Protein AF-A0A2G9GR10-F1 (afdb_monomer)

Organism: NCBI:txid429701

Sequence (135 aa):
MTKPEPTIATSSKIRFDDSDDHVSSSEDEGELERELAEVTFEELQRARSDGSEMVYRKPNTEKKGSRANKNRPMEMSSKKPVGRFREVIQVPKKVVRDPRFESLCGTLDVDGFKKRYNFLYENTLPAEREELKKQ

Mean predicted aligned error: 21.01 Å

Solvent-accessible surface area (backbone atoms only — not comparable to full-atom values): 9471 Å² total; per-residue (Å²): 142,81,81,85,79,84,82,76,81,77,77,80,77,79,76,78,81,82,78,75,84,70,85,67,56,78,69,57,58,62,52,51,55,54,56,57,69,72,55,54,72,67,59,57,55,47,52,65,70,66,54,66,80,71,63,80,64,68,80,82,74,68,72,74,80,70,60,95,41,95,90,48,87,73,91,74,68,87,84,60,76,78,77,82,82,78,83,81,77,82,70,86,76,85,76,91,69,59,65,86,79,36,94,81,60,67,81,87,57,64,68,63,48,47,66,78,47,39,64,46,70,73,50,51,52,54,50,53,53,53,53,62,71,73,104

Radius of gyration: 44.71 Å; Cα contacts (8 Å, |Δi|>4): 16; chains: 1; bounding box: 75×61×112 Å

Secondary structure (DSSP, 8-state):
--PPPP-------------------HHHHHHHHHHHHHS-HHHHHHHHHH--GGG------------SSTTS-----TTS---PPP----PPP-----TTSSTTS----HHHHHHHTHHIIIIIHHHHHHHHHH-

Foldseek 3Di:
DDDDDDDDPDPDPDDPPPPPPPPPPPVVVVVVVVVVVPDDPVVVVVVVVVCPVVPPPDPPPPVPDDPPDPPDDDDDDPPDDDDDDDPPDDDPDDDDDDCCPDPPVDDDPPVVVCVVVVCCVPPVVVVVVVVVVVD

InterPro domains:
  IPR009292 rRNA biogenesis protein RRP36 [PF06102] (67-135)
  IPR009292 rRNA biogenesis protein RRP36 [PTHR21738] (18-135)

Structure (mmCIF, N/CA/C/O backbone):
data_AF-A0A2G9GR10-F1
#
_entry.id   AF-A0A2G9GR10-F1
#
loop_
_atom_site.group_PDB
_atom_site.id
_atom_site.type_symbol
_atom_site.label_atom_id
_atom_site.label_alt_id
_atom_site.label_comp_id
_atom_site.label_asym_id
_atom_site.label_entity_id
_atom_site.label_seq_id
_atom_site.pdbx_PDB_ins_code
_atom_site.Cartn_x
_atom_site.Cartn_y
_atom_site.Cartn_z
_atom_site.occupancy
_atom_site.B_iso_or_equiv
_atom_site.auth_seq_id
_atom_site.auth_comp_id
_atom_site.auth_asym_id
_atom_site.auth_atom_id
_atom_site.pdbx_PDB_model_num
ATOM 1 N N . MET A 1 1 ? 0.249 51.443 -59.460 1.00 53.19 1 MET A N 1
ATOM 2 C CA . MET A 1 1 ? 0.173 49.973 -59.333 1.00 53.19 1 MET A CA 1
ATOM 3 C C . MET A 1 1 ? 1.545 49.406 -59.643 1.00 53.19 1 MET A C 1
ATOM 5 O O . MET A 1 1 ? 1.895 49.329 -60.808 1.00 53.19 1 MET A O 1
ATOM 9 N N . THR A 1 2 ? 2.323 49.043 -58.631 1.00 50.12 2 THR A N 1
ATOM 10 C CA . THR A 1 2 ? 3.529 48.219 -58.794 1.00 50.12 2 THR A CA 1
ATOM 11 C C . THR A 1 2 ? 3.586 47.305 -57.575 1.00 50.12 2 THR A C 1
ATOM 13 O O . THR A 1 2 ? 3.731 47.763 -56.445 1.00 50.12 2 THR A O 1
ATOM 16 N N . LYS A 1 3 ? 3.311 46.015 -57.782 1.00 62.97 3 LYS A N 1
ATOM 17 C CA . LYS A 1 3 ? 3.431 44.996 -56.733 1.00 62.97 3 LYS A CA 1
ATOM 18 C C . LYS A 1 3 ? 4.923 44.664 -56.577 1.00 62.97 3 LYS A C 1
ATOM 20 O O . LYS A 1 3 ? 5.602 44.620 -57.600 1.00 62.97 3 LYS A O 1
ATOM 25 N N . PRO A 1 4 ? 5.447 44.431 -55.364 1.00 65.62 4 PRO A N 1
ATOM 26 C CA . PRO A 1 4 ? 6.778 43.858 -55.225 1.00 65.62 4 PRO A CA 1
ATOM 27 C C . PRO A 1 4 ? 6.756 42.382 -55.656 1.00 65.62 4 PRO A C 1
ATOM 29 O O . PRO A 1 4 ? 5.847 41.634 -55.291 1.00 65.62 4 PRO A O 1
ATOM 32 N N . GLU A 1 5 ? 7.747 42.002 -56.461 1.00 63.78 5 GLU A N 1
ATOM 33 C CA . GLU A 1 5 ? 7.985 40.642 -56.962 1.00 63.78 5 GLU A CA 1
ATOM 34 C C . GLU A 1 5 ? 8.291 39.654 -55.815 1.00 63.78 5 GLU A C 1
ATOM 36 O O . GLU A 1 5 ? 8.948 40.034 -54.838 1.00 63.78 5 GLU A O 1
ATOM 41 N N . PRO A 1 6 ? 7.861 38.381 -55.908 1.00 57.59 6 PRO A N 1
ATOM 42 C CA . PRO A 1 6 ? 8.170 37.371 -54.904 1.00 57.59 6 PRO A CA 1
ATOM 43 C C . PRO A 1 6 ? 9.629 36.908 -55.030 1.00 57.59 6 PRO A C 1
ATOM 45 O O . PRO A 1 6 ? 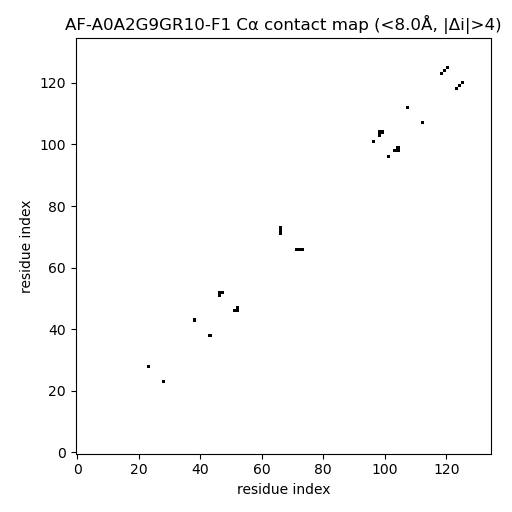10.029 36.318 -56.034 1.00 57.59 6 PRO A O 1
ATOM 48 N N . THR A 1 7 ? 10.436 37.123 -53.991 1.00 54.16 7 THR A N 1
ATOM 49 C CA . THR A 1 7 ? 11.786 36.556 -53.912 1.00 54.16 7 THR A CA 1
ATOM 50 C C . THR A 1 7 ? 11.696 35.059 -53.613 1.00 54.16 7 THR A C 1
ATOM 52 O O . THR A 1 7 ? 11.345 34.624 -52.517 1.00 54.16 7 THR A O 1
ATOM 55 N N . ILE A 1 8 ? 11.987 34.244 -54.625 1.00 48.00 8 ILE A N 1
ATOM 56 C CA . ILE A 1 8 ? 12.056 32.788 -54.508 1.00 48.00 8 ILE A CA 1
ATOM 57 C C . ILE A 1 8 ? 13.270 32.446 -53.639 1.00 48.00 8 ILE A C 1
ATOM 59 O O . ILE A 1 8 ? 14.410 32.737 -54.001 1.00 48.00 8 ILE A O 1
ATOM 63 N N . ALA A 1 9 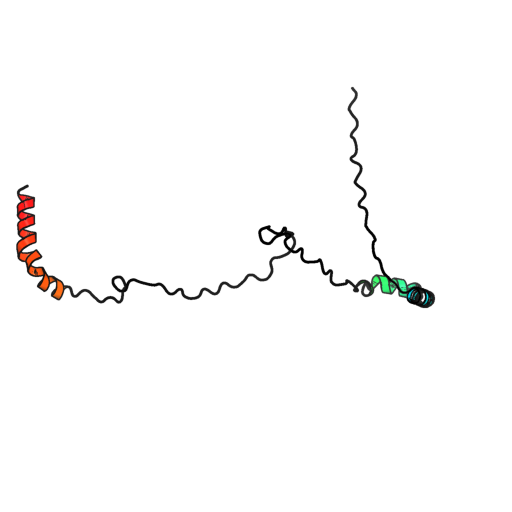? 13.023 31.833 -52.481 1.00 51.47 9 ALA A N 1
ATOM 64 C CA . ALA A 1 9 ? 14.071 31.290 -51.631 1.00 51.47 9 ALA A CA 1
ATOM 65 C C . ALA A 1 9 ? 14.837 30.209 -52.407 1.00 51.47 9 ALA A C 1
ATOM 67 O O . ALA A 1 9 ? 14.304 29.142 -52.718 1.00 51.47 9 ALA A O 1
ATOM 68 N N . THR A 1 10 ? 16.093 30.492 -52.744 1.00 47.31 10 THR A N 1
ATOM 69 C CA . THR A 1 10 ? 16.998 29.523 -53.355 1.00 47.31 10 THR A CA 1
ATOM 70 C C . THR A 1 10 ? 17.251 28.399 -52.358 1.00 47.31 10 THR A C 1
ATOM 72 O O . THR A 1 10 ? 17.877 28.611 -51.319 1.00 47.31 10 THR A O 1
ATOM 75 N N . SER A 1 11 ? 16.735 27.214 -52.680 1.00 50.50 11 SER A N 1
ATOM 76 C CA . SER A 1 11 ? 17.015 25.954 -51.996 1.00 50.50 11 SER A CA 1
ATOM 77 C C . SER A 1 11 ? 18.516 25.824 -51.732 1.00 50.50 11 SER A C 1
ATOM 79 O O . SER A 1 11 ? 19.342 25.863 -52.648 1.00 50.50 11 SER A O 1
ATOM 81 N N . SER A 1 12 ? 18.871 25.700 -50.456 1.00 56.12 12 SER A N 1
ATOM 82 C CA . SER A 1 12 ? 20.202 25.312 -50.023 1.00 56.12 12 SER A CA 1
ATOM 83 C C . SER A 1 12 ? 20.518 23.942 -50.618 1.00 56.12 12 SER A C 1
ATOM 85 O O . SER A 1 12 ? 19.926 22.928 -50.255 1.00 56.12 12 SER A O 1
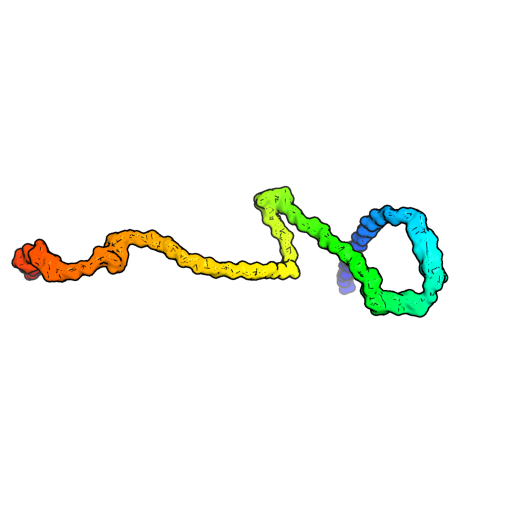ATOM 87 N N . LYS A 1 13 ? 21.457 23.946 -51.568 1.00 55.06 13 LYS A N 1
ATOM 88 C CA . LYS A 1 13 ? 22.114 22.771 -52.142 1.00 55.06 13 LYS A CA 1
ATOM 89 C C . LYS A 1 13 ? 22.497 21.818 -51.009 1.00 55.06 13 LYS A C 1
ATOM 91 O O . LYS A 1 13 ? 23.418 22.103 -50.244 1.00 55.06 13 LYS A O 1
ATOM 96 N N . ILE A 1 14 ? 21.784 20.701 -50.901 1.00 53.19 14 ILE A N 1
ATOM 97 C CA . ILE A 1 14 ? 22.229 19.544 -50.129 1.00 53.19 14 ILE A CA 1
ATOM 98 C C . ILE A 1 14 ? 23.553 19.119 -50.763 1.00 53.19 14 ILE A C 1
ATOM 100 O O . ILE A 1 14 ? 23.587 18.691 -51.915 1.00 53.19 14 ILE A O 1
ATOM 104 N N . ARG A 1 15 ? 24.655 19.328 -50.041 1.00 52.66 15 ARG A N 1
ATOM 105 C CA . ARG A 1 15 ? 25.933 18.706 -50.373 1.00 52.66 15 ARG A CA 1
ATOM 106 C C . ARG A 1 15 ? 25.846 17.278 -49.864 1.00 52.66 15 ARG A C 1
ATOM 108 O O . ARG A 1 15 ? 25.795 17.065 -48.656 1.00 52.66 15 ARG A O 1
ATOM 115 N N . PHE A 1 16 ? 25.748 16.333 -50.788 1.00 38.22 16 PHE A N 1
ATOM 116 C CA . PHE A 1 16 ? 26.036 14.946 -50.475 1.00 38.22 16 PHE A CA 1
ATOM 117 C C . PHE A 1 16 ? 27.557 14.861 -50.3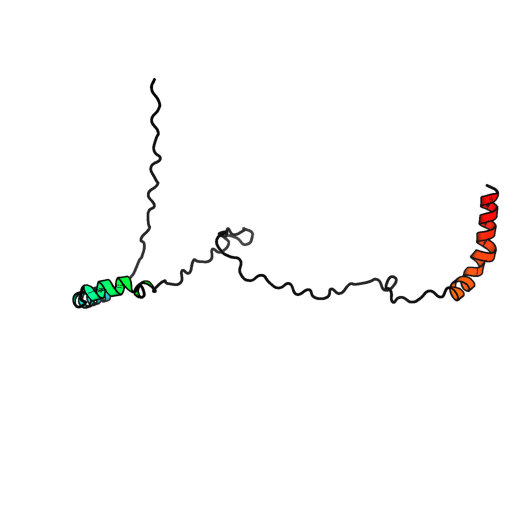43 1.00 38.22 16 PHE A C 1
ATOM 119 O O . PHE A 1 16 ? 28.279 15.117 -51.305 1.00 38.22 16 PHE A O 1
ATOM 126 N N . ASP A 1 17 ? 28.021 14.670 -49.114 1.00 42.41 17 ASP A N 1
ATOM 127 C CA . ASP A 1 17 ? 29.408 14.345 -48.816 1.00 42.41 17 ASP A CA 1
ATOM 128 C C . ASP A 1 17 ? 29.591 12.880 -49.216 1.00 42.41 17 ASP A C 1
ATOM 130 O O . ASP A 1 17 ? 29.270 11.973 -48.454 1.00 42.41 17 ASP A O 1
ATOM 134 N N . ASP A 1 18 ? 29.980 12.662 -50.470 1.00 44.09 18 ASP A N 1
ATOM 135 C CA . ASP A 1 18 ? 30.391 11.352 -50.973 1.00 44.09 18 ASP A CA 1
ATOM 136 C C . ASP A 1 18 ? 31.853 11.133 -50.567 1.00 44.09 18 ASP A C 1
ATOM 138 O O . ASP A 1 18 ? 32.764 11.130 -51.387 1.00 44.09 18 ASP A O 1
ATOM 142 N N . SER A 1 19 ? 32.099 11.078 -49.257 1.00 45.94 19 SER A N 1
ATOM 143 C CA . SER A 1 19 ? 33.372 10.609 -48.709 1.00 45.94 19 SER A CA 1
ATOM 144 C C . SER A 1 19 ? 33.213 9.123 -48.417 1.00 45.94 19 SER A C 1
ATOM 146 O O . SER A 1 19 ? 33.182 8.684 -47.267 1.00 45.94 19 SER A O 1
ATOM 148 N N . ASP A 1 20 ? 33.041 8.348 -49.483 1.00 49.00 20 ASP A N 1
ATOM 149 C CA . ASP A 1 20 ? 33.274 6.914 -49.446 1.00 49.00 20 ASP A CA 1
ATOM 150 C C . ASP A 1 20 ? 34.748 6.718 -49.815 1.00 49.00 20 ASP A C 1
ATOM 152 O O . ASP A 1 20 ? 35.108 6.470 -50.963 1.00 49.00 20 ASP A O 1
ATOM 156 N N . ASP A 1 21 ? 35.631 6.929 -48.831 1.00 43.81 21 ASP A N 1
ATOM 157 C CA . ASP A 1 21 ? 37.034 6.506 -48.893 1.00 43.81 21 ASP A CA 1
ATOM 158 C C . ASP A 1 21 ? 37.070 4.968 -48.887 1.00 43.81 21 ASP A C 1
ATOM 160 O O . ASP A 1 21 ? 37.425 4.304 -47.908 1.00 43.81 21 ASP A O 1
ATOM 164 N N . HIS A 1 22 ? 36.637 4.389 -50.002 1.00 46.22 22 HIS A N 1
ATOM 165 C CA . HIS A 1 22 ? 36.878 3.009 -50.350 1.00 46.22 22 HIS A CA 1
ATOM 166 C C . HIS A 1 22 ? 38.342 2.931 -50.786 1.00 46.22 22 HIS A C 1
ATOM 168 O O . HIS A 1 22 ? 38.709 3.315 -51.895 1.00 46.22 22 HIS A O 1
ATOM 174 N N . VAL A 1 23 ? 39.202 2.412 -49.910 1.00 46.38 23 VAL A N 1
ATOM 175 C CA . VAL A 1 23 ? 40.482 1.829 -50.331 1.00 46.38 23 VAL A CA 1
ATOM 176 C C . VAL A 1 23 ? 40.183 0.532 -51.083 1.00 46.38 23 VAL A C 1
ATOM 178 O O . VAL A 1 23 ? 40.383 -0.566 -50.571 1.00 46.38 23 VAL A O 1
ATOM 181 N N . SER A 1 24 ? 39.619 0.668 -52.282 1.00 48.53 24 SER A N 1
ATOM 182 C CA . SER A 1 24 ? 39.590 -0.410 -53.260 1.00 48.53 24 SER A CA 1
ATOM 183 C C . SER A 1 24 ? 41.029 -0.598 -53.721 1.00 48.53 24 SER A C 1
ATOM 185 O O . SER A 1 24 ? 41.666 0.355 -54.181 1.00 48.53 24 SER A O 1
ATOM 187 N N . SER A 1 25 ? 41.588 -1.785 -53.492 1.00 48.41 25 SER A N 1
ATOM 188 C CA . SER A 1 25 ? 42.911 -2.111 -54.013 1.00 48.41 25 SER A CA 1
ATOM 189 C C . SER A 1 25 ? 42.850 -1.923 -55.526 1.00 48.41 25 SER A C 1
ATOM 191 O O . SER A 1 25 ? 41.992 -2.511 -56.175 1.00 48.41 25 SER A O 1
ATOM 193 N N . SER A 1 26 ? 43.720 -1.094 -56.106 1.00 59.28 26 SER A N 1
ATOM 194 C CA . SER A 1 26 ? 43.688 -0.785 -57.547 1.00 59.28 26 SER A CA 1
ATOM 195 C C . SER A 1 26 ? 43.794 -2.025 -58.446 1.00 59.28 26 SER A C 1
ATOM 197 O O . SER A 1 26 ? 43.524 -1.944 -59.639 1.00 59.28 26 SER A O 1
ATOM 199 N N . GLU A 1 27 ? 44.235 -3.148 -57.879 1.00 58.69 27 GLU A N 1
ATOM 200 C CA . GLU A 1 27 ? 44.339 -4.446 -58.542 1.00 58.69 27 GLU A CA 1
ATOM 201 C C . GLU A 1 27 ? 42.971 -5.136 -58.706 1.00 58.69 27 GLU A C 1
ATOM 203 O O . GLU A 1 27 ? 42.740 -5.726 -59.758 1.00 58.69 27 GLU A O 1
ATOM 208 N N . ASP A 1 28 ? 42.045 -4.987 -57.750 1.00 63.97 28 ASP A N 1
ATOM 209 C CA . ASP A 1 28 ? 40.714 -5.623 -57.797 1.00 63.97 28 ASP A CA 1
ATOM 210 C C . ASP A 1 28 ? 39.806 -4.983 -58.865 1.00 63.97 28 ASP A C 1
ATOM 212 O O . ASP A 1 28 ? 39.058 -5.670 -59.557 1.00 63.97 28 ASP A O 1
ATOM 216 N N . GLU A 1 29 ? 39.900 -3.665 -59.068 1.00 71.56 29 GLU A N 1
ATOM 217 C CA . GLU A 1 29 ? 39.068 -2.938 -60.045 1.00 71.56 29 GLU A CA 1
ATOM 218 C C . GLU A 1 29 ? 39.326 -3.397 -61.493 1.00 71.56 29 GLU A C 1
ATOM 220 O O . GLU A 1 29 ? 38.406 -3.522 -62.303 1.00 71.56 29 GLU A O 1
ATOM 225 N N . GLY A 1 30 ? 40.591 -3.673 -61.825 1.00 75.25 30 GLY A N 1
ATOM 226 C CA . GLY A 1 30 ? 40.990 -4.088 -63.171 1.00 75.25 30 GLY A CA 1
ATOM 227 C C . GLY A 1 30 ? 40.680 -5.552 -63.493 1.00 75.25 30 GLY A C 1
ATOM 228 O O . GLY A 1 30 ? 40.658 -5.917 -64.670 1.00 75.25 30 GLY A O 1
ATOM 229 N N . GLU A 1 31 ? 40.474 -6.391 -62.478 1.00 80.19 31 GLU A N 1
ATOM 230 C CA . GLU A 1 31 ? 40.022 -7.777 -62.638 1.00 80.19 31 GLU A CA 1
ATOM 231 C C . GLU A 1 31 ? 38.502 -7.808 -62.859 1.00 80.19 31 GLU A C 1
ATOM 233 O O . GLU A 1 31 ? 38.036 -8.403 -63.832 1.00 80.19 31 GLU A O 1
ATOM 238 N N . LEU A 1 32 ? 37.756 -7.013 -62.084 1.00 76.56 32 LEU A N 1
ATOM 239 C CA . LEU A 1 32 ? 36.309 -6.833 -62.239 1.00 76.56 32 LEU A CA 1
ATOM 240 C C . LEU A 1 32 ? 35.912 -6.288 -63.620 1.00 76.56 32 LEU A C 1
ATOM 242 O O . LEU A 1 32 ? 34.933 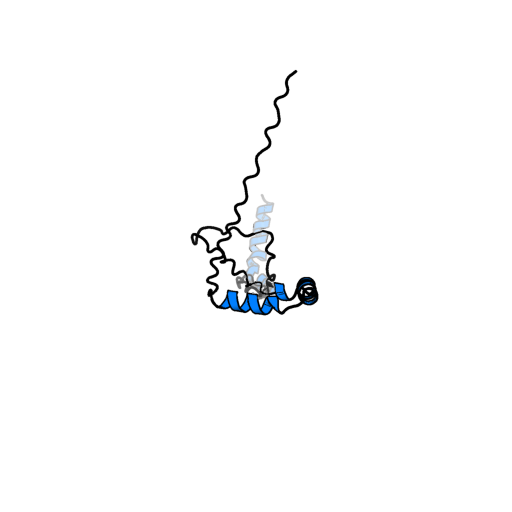-6.747 -64.205 1.00 76.56 32 LEU A O 1
ATOM 246 N N . GLU A 1 33 ? 36.661 -5.332 -64.180 1.00 80.62 33 GLU A N 1
ATOM 247 C CA . GLU A 1 33 ? 36.357 -4.784 -65.513 1.00 80.62 33 GLU A CA 1
ATOM 248 C C . GLU A 1 33 ? 36.483 -5.845 -66.621 1.00 80.62 33 GLU A C 1
ATOM 250 O O . GLU A 1 33 ? 35.692 -5.860 -67.568 1.00 80.62 33 GLU A O 1
ATOM 255 N N . ARG A 1 34 ? 37.445 -6.768 -66.491 1.00 85.38 34 ARG A N 1
ATOM 256 C CA . ARG A 1 34 ? 37.629 -7.874 -67.444 1.00 85.38 34 ARG A CA 1
ATOM 257 C C . ARG A 1 34 ? 36.500 -8.885 -67.333 1.00 85.38 34 ARG A C 1
ATOM 259 O O . ARG A 1 34 ? 35.962 -9.290 -68.356 1.00 85.38 34 ARG A O 1
ATOM 266 N N . GLU A 1 35 ? 36.115 -9.239 -66.111 1.00 82.69 35 GLU A N 1
ATOM 267 C CA . GLU A 1 35 ? 34.997 -10.150 -65.860 1.00 82.69 35 GLU A CA 1
ATOM 268 C C . GLU A 1 35 ? 33.673 -9.570 -66.382 1.00 82.69 35 GLU A C 1
ATOM 270 O O . GLU A 1 35 ? 32.921 -10.260 -67.067 1.00 82.69 35 GLU A O 1
ATOM 275 N N . LEU A 1 36 ? 33.407 -8.276 -66.157 1.00 83.00 36 LEU A N 1
ATOM 276 C CA . LEU A 1 36 ? 32.201 -7.602 -66.658 1.00 83.00 36 LEU A CA 1
ATOM 277 C C . LEU A 1 36 ? 32.152 -7.504 -68.186 1.00 83.00 36 LEU A C 1
ATOM 279 O O . LEU A 1 36 ? 31.061 -7.509 -68.757 1.00 83.00 36 LEU A O 1
ATOM 283 N N . ALA A 1 37 ? 33.305 -7.417 -68.854 1.00 86.56 37 ALA A N 1
ATOM 284 C CA . ALA A 1 37 ? 33.377 -7.400 -70.313 1.00 86.56 37 ALA A CA 1
ATOM 285 C C . ALA A 1 37 ? 32.969 -8.745 -70.945 1.00 86.56 37 ALA A C 1
ATOM 287 O O . ALA A 1 37 ? 32.542 -8.769 -72.102 1.00 86.56 37 ALA A O 1
ATOM 288 N N . GLU A 1 38 ? 33.077 -9.848 -70.200 1.00 87.81 38 GLU A N 1
ATOM 289 C CA . GLU A 1 38 ? 32.677 -11.188 -70.645 1.00 87.81 38 GLU A CA 1
ATOM 290 C C . GLU A 1 38 ? 31.180 -11.471 -70.418 1.00 87.81 38 GLU A C 1
ATOM 292 O O . GLU A 1 38 ? 30.611 -12.353 -71.068 1.00 87.81 38 GLU A O 1
ATOM 297 N N . VAL A 1 39 ? 30.510 -10.700 -69.551 1.00 88.62 39 VAL A N 1
ATOM 298 C CA . VAL A 1 39 ? 29.082 -10.867 -69.247 1.00 88.62 39 VAL A CA 1
ATOM 299 C C . VAL A 1 39 ? 28.210 -10.240 -70.337 1.00 88.62 39 VAL A C 1
ATOM 301 O O . VAL A 1 39 ? 28.389 -9.097 -70.762 1.00 88.62 39 VAL A O 1
ATOM 304 N N . THR A 1 40 ? 27.199 -10.983 -70.788 1.00 92.31 40 THR A N 1
ATOM 305 C CA . THR A 1 40 ? 26.269 -10.496 -71.814 1.00 92.31 40 THR A CA 1
ATOM 306 C C . THR A 1 40 ? 25.274 -9.471 -71.257 1.00 92.31 40 THR A C 1
ATOM 308 O O . THR A 1 40 ? 24.869 -9.513 -70.096 1.00 92.31 40 THR A O 1
ATOM 311 N N . PHE A 1 41 ? 24.807 -8.557 -72.113 1.00 85.12 41 PHE A N 1
ATOM 312 C CA . PHE A 1 41 ? 23.868 -7.498 -71.719 1.00 85.12 41 PHE A CA 1
ATOM 313 C C . PHE A 1 41 ? 22.553 -8.022 -71.104 1.00 85.12 41 PHE A C 1
ATOM 315 O O . PHE A 1 41 ? 22.000 -7.403 -70.195 1.00 85.12 41 PHE A O 1
ATOM 322 N N . GLU A 1 42 ? 22.053 -9.165 -71.578 1.00 89.44 42 GLU A N 1
ATOM 323 C CA . GLU A 1 42 ? 20.826 -9.787 -71.064 1.00 89.44 42 GLU A CA 1
ATOM 324 C C . GLU A 1 42 ? 20.980 -10.231 -69.601 1.00 89.44 42 GLU A C 1
ATOM 326 O O . GLU A 1 42 ? 20.093 -10.007 -68.773 1.00 89.44 42 GLU A O 1
ATOM 331 N N . GLU A 1 43 ? 22.136 -10.799 -69.269 1.00 86.38 43 GLU A N 1
ATOM 332 C CA . GLU A 1 43 ? 22.463 -11.273 -67.928 1.00 86.38 43 GLU A CA 1
ATOM 333 C C . GLU A 1 43 ? 22.595 -10.108 -66.936 1.00 86.38 43 GLU A C 1
ATOM 335 O O . GLU A 1 43 ? 22.047 -10.170 -65.833 1.00 86.38 43 GLU A O 1
ATOM 340 N N . LEU A 1 44 ? 23.179 -8.984 -67.372 1.00 84.69 44 LEU A N 1
ATOM 341 C CA . LEU A 1 44 ? 23.233 -7.744 -66.585 1.00 84.69 44 LEU A CA 1
ATOM 342 C C . LEU A 1 44 ? 21.839 -7.171 -66.296 1.00 84.69 44 LEU A C 1
ATOM 344 O O . LEU A 1 44 ? 21.552 -6.721 -65.182 1.00 84.69 44 LEU A O 1
ATOM 348 N N . GLN A 1 45 ? 20.947 -7.180 -67.291 1.00 85.62 45 GLN A N 1
ATOM 349 C CA . GLN A 1 45 ? 19.587 -6.675 -67.116 1.00 85.62 45 GLN A CA 1
ATOM 350 C C . GLN A 1 45 ? 18.782 -7.554 -66.148 1.00 85.62 45 GLN A C 1
ATOM 352 O O . GLN A 1 45 ? 18.014 -7.022 -65.340 1.00 85.62 45 GLN A O 1
ATOM 357 N N . ARG A 1 46 ? 19.005 -8.873 -66.184 1.00 86.75 46 ARG A N 1
ATOM 358 C CA . ARG A 1 46 ? 18.392 -9.839 -65.269 1.00 86.75 46 ARG A CA 1
ATOM 359 C C . ARG A 1 46 ? 18.895 -9.683 -63.831 1.00 86.75 46 ARG A C 1
ATOM 361 O O . ARG A 1 46 ? 18.078 -9.572 -62.919 1.00 86.75 46 ARG A O 1
ATOM 368 N N . ALA A 1 47 ? 20.206 -9.550 -63.634 1.00 83.50 47 ALA A N 1
ATOM 369 C CA . ALA A 1 47 ? 20.795 -9.301 -62.316 1.00 83.50 47 ALA A CA 1
ATOM 370 C C . ALA A 1 47 ? 20.226 -8.025 -61.664 1.00 83.50 47 ALA A C 1
ATOM 372 O O . ALA A 1 47 ? 19.898 -8.001 -60.474 1.00 83.50 47 ALA A O 1
ATOM 373 N N . ARG A 1 48 ? 20.010 -6.970 -62.465 1.00 81.50 48 ARG A N 1
ATOM 374 C CA . ARG A 1 48 ? 19.377 -5.729 -61.997 1.00 81.50 48 ARG A CA 1
ATOM 375 C C . ARG A 1 48 ? 17.912 -5.916 -61.593 1.00 81.50 48 ARG A C 1
ATOM 377 O O . ARG A 1 48 ? 17.470 -5.267 -60.646 1.00 81.50 48 ARG A O 1
ATOM 384 N N . SER A 1 49 ? 17.150 -6.751 -62.304 1.00 82.94 49 SER A N 1
ATOM 385 C CA . SER A 1 49 ? 15.748 -7.029 -61.960 1.00 82.94 49 SER A CA 1
ATOM 386 C C . SER A 1 49 ? 15.589 -7.962 -60.763 1.00 82.94 49 SER A C 1
ATOM 388 O O . SER A 1 49 ? 14.625 -7.811 -60.014 1.00 82.94 49 SER A O 1
ATOM 390 N N . ASP A 1 50 ? 16.535 -8.881 -60.564 1.00 80.62 50 ASP A N 1
ATOM 391 C CA . ASP A 1 50 ? 16.484 -9.883 -59.496 1.00 80.62 50 ASP A CA 1
ATOM 392 C C . ASP A 1 50 ? 16.700 -9.252 -58.109 1.00 80.62 50 ASP A C 1
ATOM 394 O O . ASP A 1 50 ? 16.227 -9.776 -57.100 1.00 80.62 50 ASP A O 1
ATOM 398 N N . GLY A 1 51 ? 17.359 -8.086 -58.038 1.00 69.69 51 GLY A N 1
ATOM 399 C CA . GLY A 1 51 ? 17.451 -7.261 -56.825 1.00 69.69 51 GLY A CA 1
ATOM 400 C C . GLY A 1 51 ? 18.231 -7.896 -55.663 1.00 69.69 51 GLY A C 1
ATOM 401 O O . GLY A 1 51 ? 18.357 -7.276 -54.604 1.00 69.69 51 GLY A O 1
ATOM 402 N N . SER A 1 52 ? 18.773 -9.102 -55.856 1.00 65.94 52 SER A N 1
ATOM 403 C CA . SER A 1 52 ? 19.577 -9.860 -54.893 1.00 65.94 52 SER A CA 1
ATOM 404 C C . SER A 1 52 ? 20.985 -9.291 -54.713 1.00 65.94 52 SER A C 1
ATOM 406 O O . SER A 1 52 ? 21.542 -9.391 -53.624 1.00 65.94 52 SER A O 1
ATOM 408 N N . GLU A 1 53 ? 21.532 -8.632 -55.737 1.00 62.12 53 GLU A N 1
ATOM 409 C CA . GLU A 1 53 ? 22.875 -8.029 -55.709 1.00 62.12 53 GLU A CA 1
ATOM 410 C C . GLU A 1 53 ? 22.945 -6.794 -54.788 1.00 62.12 53 GLU A C 1
ATOM 412 O O . GLU A 1 53 ? 23.975 -6.463 -54.207 1.00 62.12 53 GLU A O 1
ATOM 417 N N . MET A 1 54 ? 21.808 -6.127 -54.555 1.00 60.59 54 MET A N 1
ATOM 418 C CA . MET A 1 54 ? 21.715 -4.950 -53.679 1.00 60.59 54 MET A CA 1
ATOM 419 C C . MET A 1 54 ? 21.720 -5.284 -52.173 1.00 60.59 54 MET A C 1
ATOM 421 O O . MET A 1 54 ? 21.501 -4.404 -51.332 1.00 60.59 54 MET A O 1
ATOM 425 N N . VAL A 1 55 ? 21.921 -6.553 -51.807 1.00 56.66 55 VAL A N 1
ATOM 426 C CA . VAL A 1 55 ? 21.699 -7.059 -50.442 1.00 56.66 55 VAL A CA 1
ATOM 427 C C . VAL A 1 55 ? 22.926 -6.907 -49.533 1.00 56.66 55 VAL A C 1
ATOM 429 O O . VAL A 1 55 ? 22.816 -7.117 -48.325 1.00 56.66 55 VAL A O 1
ATOM 432 N N . TYR A 1 56 ? 24.051 -6.372 -50.021 1.00 60.28 56 TYR A N 1
ATOM 433 C CA . TYR A 1 56 ? 25.114 -5.859 -49.145 1.00 60.28 56 TYR A CA 1
ATOM 434 C C . TYR A 1 56 ? 24.725 -4.524 -48.487 1.00 60.28 56 TYR A C 1
ATOM 436 O O . TYR A 1 56 ? 25.456 -3.535 -48.515 1.00 60.28 56 TYR A O 1
ATOM 444 N N . ARG A 1 57 ? 23.575 -4.482 -47.803 1.00 62.03 57 ARG A N 1
ATOM 445 C CA . ARG A 1 57 ? 23.354 -3.473 -46.770 1.00 62.03 57 ARG A CA 1
ATOM 446 C C . ARG A 1 57 ? 24.242 -3.836 -45.590 1.00 62.03 57 ARG A C 1
ATOM 448 O O . ARG A 1 57 ? 23.844 -4.622 -44.730 1.00 62.03 57 ARG A O 1
ATOM 455 N N . LYS A 1 58 ? 25.439 -3.236 -45.535 1.00 60.81 58 LYS A N 1
ATOM 456 C CA . LYS A 1 58 ? 26.232 -3.176 -44.299 1.00 60.81 58 LYS A CA 1
ATOM 457 C C . LYS A 1 58 ? 25.265 -2.812 -43.160 1.00 60.81 58 LYS A C 1
ATOM 459 O O . LYS A 1 58 ? 24.431 -1.916 -43.352 1.00 60.81 58 LYS A O 1
ATOM 464 N N . PRO A 1 59 ? 25.306 -3.499 -42.001 1.00 59.91 59 PRO A N 1
ATOM 465 C CA . PRO A 1 59 ? 24.480 -3.101 -40.877 1.00 59.91 59 PRO A CA 1
ATOM 466 C C . PRO A 1 59 ? 24.847 -1.651 -40.600 1.00 59.91 59 PRO A C 1
ATOM 468 O O . PRO A 1 59 ? 26.004 -1.361 -40.304 1.00 59.91 59 PRO A O 1
ATOM 471 N N . ASN A 1 60 ? 23.892 -0.737 -40.776 1.00 60.62 60 ASN A N 1
ATOM 472 C CA . ASN A 1 60 ? 24.099 0.658 -40.440 1.00 60.62 60 ASN A CA 1
ATOM 473 C C . ASN A 1 60 ? 24.301 0.687 -38.925 1.00 60.62 60 ASN A C 1
ATOM 475 O O . ASN A 1 60 ? 23.345 0.731 -38.147 1.00 60.62 60 ASN A O 1
ATOM 479 N N . THR A 1 61 ? 25.556 0.562 -38.495 1.00 62.75 61 THR A N 1
ATOM 480 C CA . THR A 1 61 ? 25.982 0.818 -37.133 1.00 62.75 61 THR A CA 1
ATOM 481 C C . THR A 1 61 ? 25.920 2.324 -36.965 1.00 62.75 61 THR A C 1
ATOM 483 O O . THR A 1 61 ? 26.947 2.986 -36.813 1.00 62.75 61 THR A O 1
ATOM 486 N N . GLU A 1 62 ? 24.708 2.883 -37.031 1.00 64.62 62 GLU A N 1
ATOM 487 C CA . GLU A 1 62 ? 24.444 4.220 -36.544 1.00 64.62 62 GLU A CA 1
ATOM 488 C C . GLU A 1 62 ? 24.968 4.198 -35.119 1.00 64.62 62 GLU A C 1
ATOM 490 O O . GLU A 1 62 ? 24.423 3.510 -34.245 1.00 64.62 62 GLU A O 1
ATOM 495 N N . LYS A 1 63 ? 26.103 4.869 -34.919 1.00 62.22 63 LYS A N 1
ATOM 496 C CA . LYS A 1 63 ? 26.727 5.043 -33.618 1.00 62.22 63 LYS A CA 1
ATOM 497 C C . LYS A 1 63 ? 25.606 5.540 -32.720 1.00 62.22 63 LYS A C 1
ATOM 499 O O . LYS A 1 63 ? 25.113 6.649 -32.917 1.00 62.22 63 LYS A O 1
ATOM 504 N N . LYS A 1 64 ? 25.123 4.690 -31.806 1.00 65.38 64 LYS A N 1
ATOM 505 C CA . LYS A 1 64 ? 24.081 5.074 -30.852 1.00 65.38 64 LYS A CA 1
ATOM 506 C C . LYS A 1 64 ? 24.640 6.294 -30.140 1.00 65.38 64 LYS A C 1
ATOM 508 O O . LYS A 1 64 ? 25.614 6.144 -29.406 1.00 65.38 64 LYS A O 1
ATOM 513 N N . GLY A 1 65 ? 24.108 7.478 -30.451 1.00 68.56 65 GLY A N 1
ATOM 514 C CA . GLY A 1 65 ? 24.659 8.735 -29.961 1.00 68.56 65 GLY A CA 1
ATOM 515 C C . GLY A 1 65 ? 24.791 8.635 -28.452 1.00 68.56 65 GLY A C 1
ATOM 516 O O . GLY A 1 65 ? 23.798 8.460 -27.752 1.00 68.56 65 GLY A O 1
ATOM 517 N N . SER A 1 66 ? 26.015 8.622 -27.935 1.00 73.94 66 SER A N 1
ATOM 518 C CA . SER A 1 66 ? 26.187 8.638 -26.493 1.00 7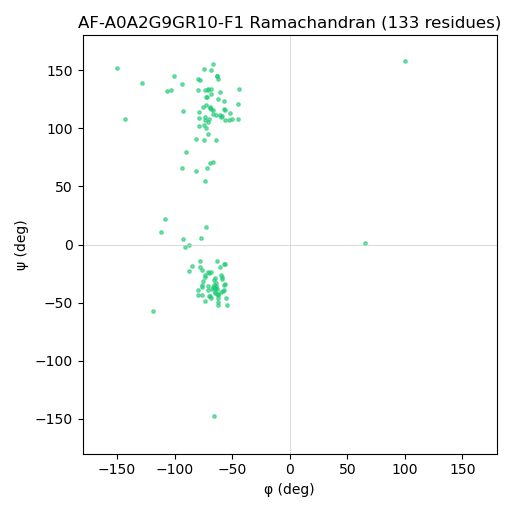3.94 66 SER A CA 1
ATOM 519 C C . SER A 1 66 ? 25.730 10.006 -25.991 1.00 73.94 66 SER A C 1
ATOM 521 O O . SER A 1 66 ? 25.792 11.015 -26.701 1.00 73.94 66 SER A O 1
ATOM 523 N N . ARG A 1 67 ? 25.220 10.058 -24.759 1.00 82.06 67 ARG A N 1
ATOM 524 C CA . ARG A 1 67 ? 24.915 11.349 -24.139 1.00 82.06 67 ARG A CA 1
ATOM 525 C C . ARG A 1 67 ? 26.216 12.141 -24.041 1.00 82.06 67 ARG A C 1
ATOM 527 O O . ARG A 1 67 ? 27.191 11.627 -23.501 1.00 82.06 67 ARG A O 1
ATOM 534 N N . ALA A 1 68 ? 26.205 13.401 -24.474 1.00 81.19 68 ALA A N 1
ATOM 535 C CA . ALA A 1 68 ? 27.367 14.283 -24.341 1.00 81.19 68 ALA A CA 1
ATOM 536 C C . ALA A 1 68 ? 27.800 14.483 -22.868 1.00 81.19 68 ALA A C 1
ATOM 538 O O . ALA A 1 68 ? 28.962 14.750 -22.593 1.00 81.19 68 ALA A O 1
ATOM 539 N N . ASN A 1 69 ? 26.872 14.341 -21.911 1.00 87.75 69 ASN A N 1
ATOM 540 C CA . ASN A 1 69 ? 27.132 14.319 -20.468 1.00 87.75 69 ASN A CA 1
ATOM 541 C C . ASN A 1 69 ? 26.071 13.435 -19.775 1.00 87.75 69 ASN A C 1
ATOM 543 O O . ASN A 1 69 ? 24.939 13.337 -20.249 1.00 87.75 69 ASN A O 1
ATOM 547 N N . LYS A 1 70 ? 26.403 12.813 -18.639 1.00 88.19 70 LYS A N 1
ATOM 548 C CA . LYS A 1 70 ? 25.508 11.941 -17.856 1.00 88.19 70 LYS A CA 1
ATOM 549 C C . LYS A 1 70 ? 24.227 12.643 -17.389 1.00 88.19 70 LYS A C 1
ATOM 551 O O . LYS A 1 70 ? 23.186 11.990 -17.318 1.00 88.19 70 LYS A O 1
ATOM 556 N N . ASN A 1 71 ? 24.286 13.956 -17.165 1.00 90.00 71 ASN A N 1
ATOM 557 C CA . ASN A 1 71 ? 23.155 14.758 -16.685 1.00 90.00 71 ASN A CA 1
ATOM 558 C C . ASN A 1 71 ? 22.333 15.394 -17.823 1.00 90.00 71 ASN A C 1
ATOM 560 O O . ASN A 1 71 ? 21.423 16.174 -17.556 1.00 90.00 71 ASN A O 1
ATOM 564 N N . ARG A 1 72 ? 22.646 15.090 -19.091 1.00 86.38 72 ARG A N 1
ATOM 565 C CA . ARG A 1 72 ? 21.943 15.642 -20.256 1.00 86.38 72 ARG A CA 1
ATOM 566 C C . ARG A 1 72 ? 20.972 14.607 -20.847 1.00 86.38 72 ARG A C 1
ATOM 568 O O . ARG A 1 72 ? 21.387 13.463 -21.058 1.00 86.38 72 ARG A O 1
ATOM 575 N N . PRO A 1 73 ? 19.709 14.969 -21.146 1.00 88.06 73 PRO A N 1
ATOM 576 C CA . PRO A 1 73 ? 18.798 14.087 -21.870 1.00 88.06 73 PRO A CA 1
ATOM 577 C C . PRO A 1 73 ? 19.278 13.859 -23.310 1.00 88.06 73 PRO A C 1
ATOM 579 O O . PRO A 1 73 ? 20.003 14.675 -23.878 1.00 88.06 73 PRO A O 1
ATOM 582 N N . MET A 1 74 ? 18.874 12.730 -23.890 1.00 85.12 74 MET A N 1
ATOM 583 C CA . MET A 1 74 ? 19.177 12.375 -25.276 1.00 85.12 74 MET A CA 1
ATOM 584 C C . MET A 1 74 ? 17.923 12.532 -26.129 1.00 85.12 74 MET A C 1
ATOM 586 O O . MET A 1 74 ? 16.866 12.019 -25.764 1.00 85.12 74 MET A O 1
ATOM 590 N N . GLU A 1 75 ? 18.055 13.202 -27.269 1.00 81.56 75 GLU A N 1
ATOM 591 C CA . GLU A 1 75 ? 16.993 13.283 -28.268 1.00 81.56 75 GLU A CA 1
ATOM 592 C C . GLU A 1 75 ? 16.868 11.944 -29.005 1.00 81.56 75 GLU A C 1
ATOM 594 O O . GLU A 1 75 ? 17.860 11.341 -29.417 1.00 81.56 75 GLU A O 1
ATOM 599 N N . MET A 1 76 ? 15.637 11.457 -29.145 1.00 82.56 76 MET A N 1
ATOM 600 C CA . MET A 1 76 ? 15.317 10.194 -29.807 1.00 82.56 76 MET A CA 1
ATOM 601 C C . MET A 1 76 ? 14.231 10.443 -30.849 1.00 82.56 76 MET A C 1
ATOM 603 O O . MET A 1 76 ? 13.280 11.179 -30.600 1.00 82.56 76 MET A O 1
ATOM 607 N N . SER A 1 77 ? 14.357 9.814 -32.019 1.00 83.94 77 SER A N 1
ATOM 608 C CA . SER A 1 77 ? 13.347 9.923 -33.075 1.00 83.94 77 SER A CA 1
ATOM 609 C C . SER A 1 77 ? 12.052 9.221 -32.670 1.00 83.94 77 SER A C 1
ATOM 611 O O . SER A 1 77 ? 12.071 8.037 -32.331 1.00 83.94 77 SER A O 1
ATOM 613 N N . SER A 1 78 ? 10.920 9.916 -32.806 1.00 85.06 78 SER A N 1
ATOM 614 C CA . SER A 1 78 ? 9.576 9.366 -32.573 1.00 85.06 78 SER A CA 1
ATOM 615 C C . SER A 1 78 ? 9.203 8.233 -33.534 1.00 85.06 78 SER A C 1
ATOM 617 O O . SER A 1 78 ? 8.242 7.514 -33.290 1.00 85.06 78 SER A O 1
ATOM 619 N N . LYS A 1 79 ? 9.959 8.057 -34.627 1.00 86.31 79 LYS A N 1
ATOM 620 C CA . LYS A 1 79 ? 9.765 6.961 -35.588 1.00 86.31 79 LYS A CA 1
ATOM 621 C C . LYS A 1 79 ? 10.327 5.628 -35.090 1.00 86.31 79 LYS A C 1
ATOM 623 O O . LYS A 1 79 ? 10.038 4.598 -35.690 1.00 86.31 79 LYS A O 1
ATOM 628 N N . LYS A 1 80 ? 11.157 5.630 -34.038 1.00 83.25 80 LYS A N 1
ATOM 629 C CA . LYS A 1 80 ? 11.700 4.394 -33.465 1.00 83.25 80 LYS A CA 1
ATOM 630 C C . LYS A 1 80 ? 10.618 3.759 -32.580 1.00 83.25 80 LYS A C 1
ATOM 632 O O . LYS A 1 80 ? 10.264 4.364 -31.567 1.00 83.25 80 LYS A O 1
ATOM 637 N N . PRO A 1 81 ? 10.080 2.577 -32.941 1.00 84.88 81 PRO A N 1
ATOM 638 C CA . PRO A 1 81 ? 9.059 1.927 -32.133 1.00 84.88 81 PRO A CA 1
ATOM 639 C C . PRO A 1 81 ? 9.633 1.569 -30.760 1.00 84.88 81 PRO A C 1
ATOM 641 O O . PRO A 1 81 ? 10.811 1.220 -30.630 1.00 84.88 81 PRO A O 1
ATOM 644 N N . VAL A 1 82 ? 8.795 1.649 -29.725 1.00 81.94 82 VAL A N 1
ATOM 645 C CA . VAL A 1 82 ? 9.147 1.115 -28.406 1.00 81.94 82 VAL A CA 1
ATOM 646 C C . VAL A 1 82 ? 9.357 -0.391 -28.558 1.00 81.94 82 VAL A C 1
ATOM 648 O O . VAL A 1 82 ? 8.674 -1.045 -29.344 1.00 81.94 82 VAL A O 1
ATOM 651 N N . GLY A 1 83 ? 10.339 -0.934 -27.836 1.00 84.19 83 GLY A N 1
ATOM 652 C CA . GLY A 1 83 ? 10.555 -2.375 -27.782 1.00 84.19 83 GLY A CA 1
ATOM 653 C C . GLY A 1 83 ? 9.395 -3.102 -27.092 1.00 84.19 83 GLY A C 1
ATOM 654 O O . GLY A 1 83 ? 8.239 -2.693 -27.126 1.00 84.19 83 GLY A O 1
ATOM 655 N N . ARG A 1 84 ? 9.697 -4.200 -26.407 1.00 86.12 84 ARG A N 1
ATOM 656 C CA . ARG A 1 84 ? 8.661 -4.964 -25.703 1.00 86.12 84 ARG A CA 1
ATOM 657 C C . ARG A 1 84 ? 8.156 -4.192 -24.483 1.00 86.12 84 ARG A C 1
ATOM 659 O O . ARG A 1 84 ? 8.961 -3.717 -23.678 1.00 86.12 84 ARG A O 1
ATOM 666 N N . PHE A 1 85 ? 6.837 -4.124 -24.319 1.00 81.38 85 PHE A N 1
ATOM 667 C CA . PHE A 1 85 ? 6.241 -3.719 -23.051 1.00 81.38 85 PHE A CA 1
ATOM 668 C C . PHE A 1 85 ? 6.641 -4.741 -21.988 1.00 81.38 85 PHE A C 1
ATOM 670 O O . PHE A 1 85 ? 6.481 -5.945 -22.177 1.00 81.38 85 PHE A O 1
ATOM 677 N N . ARG A 1 86 ? 7.237 -4.267 -20.894 1.00 83.94 86 ARG A N 1
ATOM 678 C CA . ARG A 1 86 ? 7.592 -5.138 -19.775 1.00 83.94 86 ARG A CA 1
ATOM 679 C C . ARG A 1 86 ? 6.318 -5.552 -19.055 1.00 83.94 86 ARG A C 1
ATOM 681 O O . ARG A 1 86 ? 5.554 -4.688 -18.632 1.00 83.94 86 ARG A O 1
ATOM 688 N N . GLU A 1 87 ? 6.128 -6.853 -18.878 1.00 83.00 87 GLU A N 1
ATOM 689 C CA . GLU A 1 87 ? 5.073 -7.371 -18.016 1.00 83.00 87 GLU A CA 1
ATOM 690 C C . GLU A 1 87 ? 5.381 -6.993 -16.565 1.00 83.00 87 GLU A C 1
ATOM 692 O O . GLU A 1 87 ? 6.394 -7.396 -15.988 1.00 83.00 87 GLU A O 1
ATOM 697 N N . VAL A 1 88 ? 4.519 -6.163 -15.978 1.00 81.94 88 VAL A N 1
ATOM 698 C CA . VAL A 1 88 ? 4.612 -5.797 -14.564 1.00 81.94 88 VAL A CA 1
ATOM 699 C C . VAL A 1 88 ? 3.978 -6.924 -13.755 1.00 81.94 88 VAL A C 1
ATOM 701 O O . VAL A 1 88 ? 2.774 -6.925 -13.506 1.00 81.94 88 VAL A O 1
ATOM 704 N N . ILE A 1 89 ? 4.791 -7.899 -13.350 1.00 81.94 89 ILE A N 1
ATOM 705 C CA . ILE A 1 89 ? 4.361 -8.957 -12.431 1.00 81.94 89 ILE A CA 1
ATOM 706 C C . ILE A 1 89 ? 4.165 -8.319 -11.054 1.00 81.94 89 ILE A C 1
ATOM 708 O O . ILE A 1 89 ? 5.125 -7.916 -10.392 1.00 81.94 89 ILE A O 1
ATOM 712 N N . GLN A 1 90 ? 2.909 -8.182 -10.630 1.00 82.00 90 GLN A N 1
ATOM 713 C CA . GLN A 1 90 ? 2.584 -7.622 -9.323 1.00 82.00 90 GLN A CA 1
ATOM 714 C C . GLN A 1 90 ? 2.944 -8.632 -8.232 1.00 82.00 90 GLN A C 1
ATOM 716 O O . GLN A 1 90 ? 2.207 -9.576 -7.964 1.00 82.00 90 GLN A O 1
ATOM 721 N N . VAL A 1 91 ? 4.096 -8.427 -7.596 1.00 84.94 91 VAL A N 1
ATOM 722 C CA . VAL A 1 91 ? 4.481 -9.190 -6.406 1.00 84.94 91 VAL A CA 1
ATOM 723 C C . VAL A 1 91 ? 3.547 -8.798 -5.254 1.00 84.94 91 VAL A C 1
ATOM 725 O O . VAL A 1 91 ? 3.335 -7.596 -5.042 1.00 84.94 91 VAL A O 1
ATOM 728 N N . PRO A 1 92 ? 3.000 -9.762 -4.487 1.00 85.81 92 PRO A N 1
ATOM 729 C CA . PRO A 1 92 ? 2.209 -9.448 -3.306 1.00 85.81 92 PRO A CA 1
ATOM 730 C C . PRO A 1 92 ? 3.045 -8.605 -2.339 1.00 85.81 92 PRO A C 1
ATOM 732 O O . PRO A 1 92 ? 4.097 -9.023 -1.847 1.00 85.81 92 PRO A O 1
ATOM 735 N N . LYS A 1 93 ? 2.590 -7.374 -2.098 1.00 82.88 93 LYS A N 1
ATOM 736 C CA . LYS A 1 93 ? 3.277 -6.436 -1.212 1.00 82.88 93 LYS A CA 1
ATOM 737 C C . LYS A 1 93 ? 3.086 -6.890 0.231 1.00 82.88 93 LYS A C 1
ATOM 739 O O . LYS A 1 93 ? 1.955 -7.059 0.682 1.00 82.88 93 LYS A O 1
ATOM 744 N N . LYS A 1 94 ? 4.188 -7.038 0.968 1.00 81.81 94 LYS A N 1
ATOM 745 C CA . LYS A 1 94 ? 4.143 -7.227 2.421 1.00 81.81 94 LYS A CA 1
ATOM 746 C C . LYS A 1 94 ? 3.624 -5.941 3.043 1.00 81.81 94 LYS A C 1
ATOM 748 O O . LYS A 1 94 ? 4.303 -4.917 2.974 1.00 81.81 94 LYS A O 1
ATOM 753 N N . VAL A 1 95 ? 2.427 -5.983 3.618 1.00 82.12 95 VAL A N 1
ATOM 754 C CA . VAL A 1 95 ? 1.918 -4.838 4.363 1.00 82.12 95 VAL A CA 1
ATOM 755 C C . VAL A 1 95 ? 2.285 -5.006 5.823 1.00 82.12 95 VAL A C 1
ATOM 757 O O . VAL A 1 95 ? 1.819 -5.934 6.474 1.00 82.12 95 VAL A O 1
ATOM 760 N N . VAL A 1 96 ? 3.133 -4.111 6.326 1.00 82.19 96 VAL A N 1
ATOM 761 C CA . VAL A 1 96 ? 3.420 -4.022 7.757 1.00 82.19 96 VAL A CA 1
ATOM 762 C C . VAL A 1 96 ? 2.169 -3.458 8.422 1.00 82.19 96 VAL A C 1
ATOM 764 O O . VAL A 1 96 ? 1.835 -2.287 8.238 1.00 82.19 96 VAL A O 1
ATOM 767 N N . ARG A 1 97 ? 1.426 -4.322 9.110 1.00 81.38 97 ARG A N 1
ATOM 768 C CA . ARG A 1 97 ? 0.240 -3.955 9.883 1.00 81.38 97 ARG A CA 1
ATOM 769 C C . ARG A 1 97 ? 0.627 -3.876 11.353 1.00 81.38 97 ARG A C 1
AT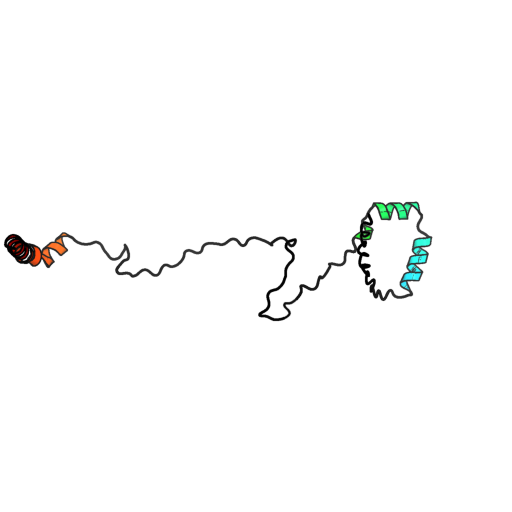OM 771 O O . ARG A 1 97 ? 1.503 -4.605 11.810 1.00 81.38 97 ARG A O 1
ATOM 778 N N . ASP A 1 98 ? 0.011 -2.942 12.068 1.00 84.94 98 ASP A N 1
ATOM 779 C CA . ASP A 1 98 ? 0.161 -2.865 13.516 1.00 84.94 98 ASP A CA 1
ATOM 780 C C . ASP A 1 98 ? -0.628 -4.034 14.123 1.00 84.94 98 ASP A C 1
ATOM 782 O O . ASP A 1 98 ? -1.843 -4.105 13.909 1.00 84.94 98 ASP A O 1
ATOM 786 N N . PRO A 1 99 ? 0.024 -4.940 14.869 1.00 83.56 99 PRO A N 1
ATOM 787 C CA . PRO A 1 99 ? -0.622 -6.134 15.406 1.00 83.56 99 PRO A CA 1
ATOM 788 C C . PRO A 1 99 ? -1.781 -5.807 16.353 1.00 83.56 99 PRO A C 1
ATOM 790 O O . PRO A 1 99 ? -2.642 -6.651 16.569 1.00 83.56 99 PRO A O 1
ATOM 793 N N . ARG A 1 100 ? -1.843 -4.588 16.906 1.00 80.88 100 ARG A N 1
ATOM 794 C CA . ARG A 1 100 ? -2.953 -4.140 17.764 1.00 80.88 100 ARG A CA 1
ATOM 795 C C . ARG A 1 100 ? -4.236 -3.859 16.993 1.00 80.88 100 ARG A C 1
ATOM 797 O O . ARG A 1 100 ? -5.311 -3.894 17.576 1.00 80.88 100 ARG A O 1
ATOM 804 N N . PHE A 1 101 ? -4.110 -3.521 15.714 1.00 75.06 101 PHE A N 1
ATOM 805 C CA . PHE A 1 101 ? -5.229 -3.171 14.837 1.00 75.06 101 PHE A CA 1
ATOM 806 C C . PHE A 1 101 ? -5.450 -4.230 13.754 1.00 75.06 101 PHE A C 1
ATOM 808 O O . PHE A 1 101 ? -6.176 -4.003 12.786 1.00 75.06 101 PHE A O 1
ATOM 815 N N . GLU A 1 102 ? -4.793 -5.379 13.885 1.00 79.69 102 GLU A N 1
ATOM 816 C CA . GLU A 1 102 ? -4.947 -6.492 12.968 1.00 79.69 102 GLU A CA 1
ATOM 817 C C . GLU A 1 102 ? -6.227 -7.264 13.289 1.00 79.69 102 GLU A C 1
ATOM 819 O O . GLU A 1 102 ? -6.555 -7.489 14.448 1.00 79.69 102 GLU A O 1
ATOM 824 N N . SER A 1 103 ? -6.938 -7.743 12.267 1.00 78.38 103 SER A N 1
ATOM 825 C CA . SER A 1 103 ? -8.146 -8.567 12.447 1.00 78.38 103 SER A CA 1
ATOM 826 C C . SER A 1 103 ? -7.913 -9.829 13.287 1.00 78.38 103 SER A C 1
ATOM 828 O O . SER A 1 103 ? -8.863 -10.448 13.753 1.00 78.38 103 SER A O 1
ATOM 830 N N . LEU A 1 104 ? -6.651 -10.226 13.455 1.00 74.19 104 LEU A N 1
ATOM 831 C CA . LEU A 1 104 ? -6.220 -11.390 14.217 1.00 74.19 104 LEU A CA 1
ATOM 832 C C . LEU A 1 104 ? -5.913 -11.070 15.692 1.00 74.19 104 LEU A C 1
ATOM 834 O O . LEU A 1 104 ? -5.595 -11.990 16.439 1.00 74.19 104 LEU A O 1
ATOM 838 N N . CYS A 1 105 ? -6.016 -9.810 16.141 1.00 74.00 105 CYS A N 1
ATOM 839 C CA . CYS A 1 105 ? -5.625 -9.378 17.492 1.00 74.00 105 CYS A CA 1
ATOM 840 C C . CYS A 1 105 ? -6.568 -9.838 18.628 1.00 74.00 105 CYS A C 1
ATOM 842 O O . CYS A 1 105 ? -6.475 -9.349 19.753 1.00 74.00 105 CYS A O 1
ATOM 844 N N . GLY A 1 106 ? -7.450 -10.803 18.359 1.00 77.06 106 GLY A N 1
ATOM 845 C CA . GLY A 1 106 ? -8.367 -11.404 19.324 1.00 77.06 106 GLY A CA 1
ATOM 846 C C . GLY A 1 106 ? -9.792 -10.857 19.245 1.00 77.06 106 GLY A C 1
ATOM 847 O O . GLY A 1 106 ? -10.052 -9.767 18.740 1.00 77.06 106 GLY A O 1
ATOM 848 N N . THR A 1 107 ? -10.741 -11.648 19.744 1.00 82.81 107 THR A N 1
ATOM 849 C CA . THR A 1 107 ? -12.164 -11.295 19.816 1.00 82.81 107 THR A CA 1
ATOM 850 C C . THR A 1 107 ? -12.499 -10.687 21.175 1.00 82.81 107 THR A C 1
ATOM 852 O O . THR A 1 107 ? -12.054 -11.191 22.207 1.00 82.81 107 THR A O 1
ATOM 855 N N . LEU A 1 108 ? -13.315 -9.631 21.197 1.00 86.38 108 LEU A N 1
ATOM 856 C CA . LEU A 1 108 ? -13.778 -9.017 22.442 1.00 86.38 108 LEU A CA 1
ATOM 857 C C . LEU A 1 108 ? -14.743 -9.955 23.186 1.00 86.38 108 LEU A C 1
ATOM 859 O O . LEU A 1 108 ? -15.835 -10.230 22.696 1.00 86.38 108 LEU A O 1
ATOM 863 N N . ASP A 1 109 ? -14.370 -10.384 24.394 1.00 91.50 109 ASP A N 1
ATOM 864 C CA . ASP A 1 109 ? -15.298 -11.031 25.328 1.00 91.50 109 ASP A CA 1
ATOM 865 C C . ASP A 1 109 ? -16.169 -9.971 26.020 1.00 91.50 109 ASP A C 1
ATOM 867 O O . ASP A 1 109 ? -15.729 -9.268 26.938 1.00 91.50 109 ASP A O 1
ATOM 871 N N . VAL A 1 110 ? -17.410 -9.851 25.547 1.00 92.56 110 VAL A N 1
ATOM 872 C CA . VAL A 1 110 ? -18.387 -8.860 26.014 1.00 92.56 110 VAL A CA 1
ATOM 873 C C . VAL A 1 110 ? -18.779 -9.102 27.472 1.00 92.56 110 VAL A C 1
ATOM 875 O O . VAL A 1 110 ? -18.940 -8.141 28.227 1.00 92.56 110 VAL A O 1
ATOM 878 N N . ASP A 1 111 ? -18.895 -10.359 27.895 1.00 94.00 111 ASP A N 1
ATOM 879 C CA . ASP A 1 111 ? -19.365 -10.695 29.239 1.00 94.00 111 ASP A CA 1
ATOM 880 C C . ASP A 1 111 ? -18.266 -10.460 30.274 1.00 94.00 111 ASP A C 1
ATOM 882 O O . ASP A 1 111 ? -18.507 -9.852 31.323 1.00 94.00 111 ASP A O 1
ATOM 886 N N . GLY A 1 112 ? -17.033 -10.867 29.959 1.00 94.56 112 GLY A N 1
ATOM 887 C CA . GLY A 1 112 ? -15.861 -10.550 30.770 1.00 94.56 112 GLY A CA 1
ATOM 888 C C . GLY A 1 112 ? -15.573 -9.048 30.823 1.00 94.56 112 GLY A C 1
ATOM 889 O O . GLY A 1 112 ? -15.181 -8.523 31.868 1.00 94.56 112 GLY A O 1
ATOM 890 N N . PHE A 1 113 ? -15.783 -8.323 29.721 1.00 94.00 113 PHE A N 1
ATOM 891 C CA . PHE A 1 113 ? -15.666 -6.865 29.698 1.00 94.00 113 PHE A CA 1
ATOM 892 C C . PHE A 1 113 ? -16.685 -6.200 30.627 1.00 94.00 113 PHE A C 1
ATOM 894 O O . PHE A 1 113 ? -16.280 -5.437 31.502 1.00 94.00 113 PHE A O 1
ATOM 901 N N . LYS A 1 114 ? -17.975 -6.541 30.506 1.00 93.25 114 LYS A N 1
ATOM 902 C CA . LYS A 1 114 ? -19.028 -5.995 31.375 1.00 93.25 114 LYS A CA 1
ATOM 903 C C . LYS A 1 114 ? -18.695 -6.221 32.844 1.00 93.25 114 LYS A C 1
ATOM 905 O O . LYS A 1 114 ? -18.580 -5.249 33.575 1.00 93.25 114 LYS A O 1
ATOM 910 N N . LYS A 1 115 ? -18.383 -7.464 33.236 1.00 95.00 115 LYS A N 1
ATOM 911 C CA . LYS A 1 115 ? -18.033 -7.811 34.625 1.00 95.00 115 LYS A CA 1
ATOM 912 C C . LYS A 1 115 ? -16.877 -6.978 35.183 1.00 95.00 115 LYS A C 1
ATOM 914 O O . LYS A 1 115 ? -16.977 -6.472 36.298 1.00 95.00 115 LYS A O 1
ATOM 919 N N . ARG A 1 116 ? -15.790 -6.814 34.417 1.00 95.19 116 ARG A N 1
ATOM 920 C CA . ARG A 1 116 ? -14.613 -6.026 34.837 1.00 95.19 116 ARG A CA 1
ATOM 921 C C . ARG A 1 116 ? -14.929 -4.544 35.025 1.00 95.19 116 ARG A C 1
ATOM 923 O O . ARG A 1 116 ? -14.346 -3.908 35.896 1.00 95.19 116 ARG A O 1
ATOM 930 N N . TYR A 1 117 ? -15.854 -4.016 34.232 1.00 95.38 117 TYR A N 1
ATOM 931 C CA . TYR A 1 117 ? -16.249 -2.611 34.251 1.00 95.38 117 TYR A CA 1
ATOM 932 C C . TYR A 1 117 ? -17.647 -2.384 34.844 1.00 95.38 117 TYR A C 1
ATOM 934 O O . TYR A 1 117 ? -18.253 -1.344 34.604 1.00 95.38 117 TYR A O 1
ATOM 942 N N . ASN A 1 118 ? -18.153 -3.315 35.662 1.00 95.38 118 ASN A N 1
ATOM 943 C CA . ASN A 1 118 ? -19.486 -3.214 36.267 1.00 95.38 118 ASN A CA 1
ATOM 944 C C . ASN A 1 118 ? -19.664 -1.917 37.070 1.00 95.38 118 ASN A C 1
ATOM 946 O O . ASN A 1 118 ? -20.736 -1.325 37.045 1.00 95.38 118 ASN A O 1
ATOM 950 N N . PHE A 1 119 ? -18.604 -1.429 37.720 1.00 94.81 119 PHE A N 1
ATOM 951 C CA . PHE A 1 119 ? -18.644 -0.188 38.498 1.00 94.81 119 PHE A CA 1
ATOM 952 C C . PHE A 1 119 ? -19.059 1.041 37.671 1.00 94.81 119 PHE A C 1
ATOM 954 O O . PHE A 1 119 ? -19.644 1.968 38.229 1.00 94.81 119 PHE A O 1
ATOM 961 N N . LEU A 1 120 ? -18.789 1.045 36.359 1.00 94.75 120 LEU A N 1
ATOM 962 C CA . LEU A 1 120 ? -19.219 2.128 35.477 1.00 94.75 120 LEU A CA 1
ATOM 963 C C . LEU A 1 120 ? -20.738 2.122 35.300 1.00 94.75 120 LEU A C 1
ATOM 965 O O . LEU A 1 120 ? -21.387 3.160 35.367 1.00 94.75 120 LEU A O 1
ATOM 969 N N . TYR A 1 121 ? -21.304 0.937 35.081 1.00 90.94 121 TYR A N 1
ATOM 970 C CA . TYR A 1 121 ? -22.729 0.769 34.810 1.00 90.94 121 TYR A CA 1
ATOM 971 C C . TYR A 1 121 ? -23.588 0.898 36.067 1.00 90.94 121 TYR A C 1
ATOM 973 O O . TYR A 1 121 ? -24.678 1.454 35.991 1.00 90.94 121 TYR A O 1
ATOM 981 N N . GLU A 1 122 ? -23.091 0.413 37.204 1.00 91.88 122 GLU A N 1
ATOM 982 C CA . GLU A 1 122 ? -23.828 0.424 38.471 1.00 91.88 122 GLU A CA 1
ATOM 983 C C . GLU A 1 122 ? -23.777 1.791 39.164 1.00 91.88 122 GLU A C 1
ATOM 985 O O . GLU A 1 122 ? -24.779 2.233 39.717 1.00 91.88 122 GLU A O 1
ATOM 990 N N . ASN A 1 123 ? -22.629 2.484 39.125 1.00 89.62 123 ASN A N 1
ATOM 991 C CA . ASN A 1 123 ? -22.411 3.656 39.979 1.00 89.62 123 ASN A CA 1
ATOM 992 C C . ASN A 1 123 ? -22.179 4.949 39.193 1.00 89.62 123 ASN A C 1
ATOM 994 O O . ASN A 1 123 ? -22.898 5.925 39.397 1.00 89.62 123 ASN A O 1
ATOM 998 N N . THR A 1 124 ? -21.177 4.988 38.308 1.00 92.38 124 THR A N 1
ATOM 999 C CA . THR A 1 124 ? -20.727 6.266 37.724 1.00 92.38 124 THR A CA 1
ATOM 1000 C C . THR A 1 124 ? -21.715 6.802 36.689 1.00 92.38 124 THR A C 1
ATOM 1002 O O . THR A 1 124 ? -22.138 7.950 36.785 1.00 92.38 124 THR A O 1
ATOM 1005 N N . LEU A 1 125 ? -22.157 5.965 35.743 1.00 93.50 125 LEU A N 1
ATOM 1006 C CA . LEU A 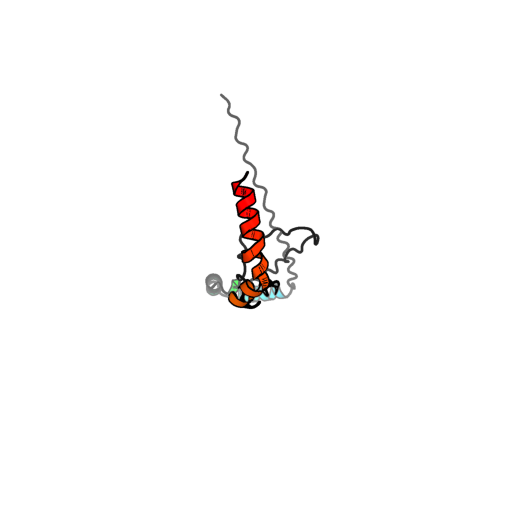1 125 ? -23.063 6.387 34.670 1.00 93.50 125 LEU A CA 1
ATOM 1007 C C . LEU A 1 125 ? -24.453 6.817 35.177 1.00 93.50 125 LEU A C 1
ATOM 1009 O O . LEU A 1 125 ? -24.973 7.816 34.674 1.00 93.50 125 LEU A O 1
ATOM 1013 N N . PRO A 1 126 ? -25.093 6.122 36.142 1.00 94.31 126 PRO A N 1
ATOM 1014 C CA . PRO A 1 126 ? -26.357 6.585 36.710 1.00 94.31 126 PRO A CA 1
ATOM 1015 C C . PRO A 1 126 ? -26.220 7.923 37.441 1.00 94.31 126 PRO A C 1
ATOM 1017 O O . PRO A 1 126 ? -27.053 8.802 37.228 1.00 94.31 126 PRO A O 1
ATOM 1020 N N . ALA A 1 127 ? -25.158 8.102 38.234 1.00 93.56 127 ALA A N 1
ATOM 1021 C CA . ALA A 1 127 ? -24.907 9.341 38.968 1.00 93.56 127 ALA A CA 1
ATOM 1022 C C . ALA A 1 127 ? -24.699 10.535 38.020 1.00 93.56 127 ALA A C 1
ATOM 1024 O O . ALA A 1 127 ? -25.403 11.537 38.129 1.00 93.56 127 ALA A O 1
ATOM 1025 N N . GLU A 1 128 ? -23.828 10.391 37.016 1.00 93.44 128 GLU A N 1
ATOM 1026 C CA . GLU A 1 128 ? -23.608 11.413 35.981 1.00 93.44 128 GLU A CA 1
ATOM 1027 C C . GLU A 1 128 ? -24.906 11.751 35.234 1.00 93.44 128 GLU A C 1
ATOM 1029 O O . GLU A 1 128 ? -25.207 12.911 34.947 1.00 93.44 128 GLU A O 1
ATOM 1034 N N . ARG A 1 129 ? -25.730 10.738 34.939 1.00 93.38 129 ARG A N 1
ATOM 1035 C CA . ARG A 1 129 ? -27.019 10.938 34.271 1.00 93.38 129 ARG A CA 1
ATOM 1036 C C . ARG A 1 129 ? -28.010 11.715 35.137 1.00 93.38 129 ARG A C 1
ATOM 1038 O O . ARG A 1 129 ? -28.824 12.459 34.593 1.00 93.38 129 ARG A O 1
ATOM 1045 N N . GLU A 1 130 ? -27.997 11.526 36.451 1.00 94.56 130 GLU A N 1
ATOM 1046 C CA . GLU A 1 130 ? -28.821 12.309 37.376 1.00 94.56 130 GLU A CA 1
ATOM 1047 C C . GLU A 1 130 ? -28.337 13.751 37.504 1.00 94.56 130 GLU A C 1
ATOM 1049 O O . GLU A 1 130 ? -29.165 14.660 37.551 1.00 94.56 130 GLU A O 1
ATOM 1054 N N . GLU A 1 131 ? -27.025 13.975 37.526 1.00 94.62 131 GLU A N 1
ATOM 1055 C CA . GLU A 1 131 ? -26.430 15.314 37.528 1.00 94.62 131 GLU A CA 1
ATOM 1056 C C . GLU A 1 131 ? -26.788 16.088 36.256 1.00 94.62 131 GLU A C 1
ATOM 1058 O O . GLU A 1 131 ? -27.264 17.219 36.339 1.00 94.62 131 GLU A O 1
ATOM 1063 N N . LEU A 1 132 ? -26.673 15.452 35.087 1.00 93.38 132 LEU A N 1
ATOM 1064 C CA . LEU A 1 132 ? -27.047 16.053 33.803 1.00 93.38 132 LEU A CA 1
ATOM 1065 C C . LEU A 1 132 ? -28.543 16.348 33.672 1.00 93.38 132 LEU A C 1
ATOM 1067 O O . LEU A 1 132 ? -28.913 17.248 32.934 1.00 93.38 132 LEU A O 1
ATOM 1071 N N . LYS A 1 133 ? -29.415 15.591 34.349 1.00 92.50 133 LYS A N 1
ATOM 1072 C CA . LYS A 1 133 ? -30.862 15.880 34.377 1.00 92.50 133 LYS A CA 1
ATOM 1073 C C . LYS A 1 133 ? -31.223 17.052 35.288 1.00 92.50 133 LYS A C 1
ATOM 1075 O O . LYS A 1 133 ? -32.334 17.565 35.184 1.00 92.50 133 LYS A O 1
ATOM 1080 N N . LYS A 1 134 ? -30.356 17.370 36.251 1.00 91.19 134 LYS A N 1
ATOM 1081 C CA . LYS A 1 134 ? -30.543 18.475 37.200 1.00 91.19 134 LYS A CA 1
ATOM 1082 C C . LYS A 1 134 ? -30.003 19.797 36.649 1.00 91.19 134 LYS A C 1
ATOM 1084 O O . LYS A 1 134 ? -30.432 20.840 37.138 1.00 91.19 134 LYS A O 1
ATOM 1089 N N . GLN A 1 135 ? -29.067 19.742 35.698 1.00 76.38 135 GLN A N 1
ATOM 1090 C CA . GLN A 1 135 ? -28.666 20.882 34.865 1.00 76.38 135 GLN A CA 1
ATOM 1091 C C . GLN A 1 135 ? -29.744 21.208 33.831 1.00 76.38 135 GLN A C 1
ATOM 1093 O O . GLN A 1 135 ? -29.911 22.416 33.557 1.00 76.38 135 GLN A O 1
#

pLDDT: mean 76.27, std 15.49, range [38.22, 95.38]

=== Feature glossary ===
A reading guide for the features in this record.

Start from the sequence.

  · This is the polypeptide sequence — one letter per residue, N-terminus first. Length ranges from a few dozen residues for small domains to over a thousand for large multi-domain proteins.

Fold it, and you get atomic coordinates and the backbone conformation that goes with them.

  · Structure coordinates are given as an mmCIF _atom_site loop: one row per atom with element, residue name, chain id, sequence number, and x/y/z position in Å. Only the four main-chain atoms per residue are included here; side chains are omitted to keep the record compact.

  · Backbone dihedral angles. Every residue except chain termini has a φ (preceding-C → N → Cα → C) and a ψ (N → Cα → C → next-N). They are reported in degrees following the IUPAC sign convention. Secondary structure is essentially a statement about which (φ, ψ) basin each residue occupies.

  · The SS8 string is DSSP's per-residue secondary-structure call. α-helix (H) means an i→i+4 H-bond ladder; β-strand (E) means the residue participates in a β-sheet; 3₁₀ (G) and π (I) are tighter and wider helices; T/S are turns/bends; '-' is loop.

  · SS3 is a coarse helix/strand/coil call (letters a/b/c) made by the P-SEA algorithm from inter-Cα distances and dihedrals. It is less detailed than DSSP but needs only Cα positions.

Summarize the fold with a handful of shape descriptors and a per-residue structural alphabet.

  · Radius of gyration (Rg) is the root-mean-square distance of Cα atoms from their centroid — a single number for overall size and compactness. A globular domain of N residues has Rg ≈ 2.2·N^0.38 Å; an extended or disordered chain has a much larger Rg. The Cα contact count is the number of residue pairs whose Cα atoms are within 8 Å and are more than four positions apart in sequence — a standard proxy for tertiary packing density. The bounding box is the smallest axis-aligned box enclosing all Cα atoms.

  · The Foldseek 3Di string encodes local tertiary geometry as a 20-letter alphabet — one character per residue — derived from the relative positions of nearby Cα atoms. Unlike the amino-acid sequence, 3Di is a direct function of the 3D structure, so two proteins with the same fold have similar 3Di strings even at low sequence identity.

  · Solvent-accessible surface area (SASA) is the area in Å² traced out by the centre of a 1.4 Å probe sphere (a water molecule) rolled over the protein's van der Waals surface (Shrake–Rupley / Lee–Richards construction). Buried residues have near-zero SASA; fully exposed residues can exceed 200 Å². The total SASA scales roughly with the number of surface residues.

Ask how reliable the model is.

  · pLDDT (predicted Local Distance Difference Test) is AlphaFold's per-residue confidence score, ranging from 0 to 100. Values above 90 indicate high confidence (typically well-packed cores); 70–90 is confident; 50–70 low confidence; below 50 usually means the region is disordered or the prediction is unreliable there. AlphaFold stores pLDDT in the mmCIF B-factor column.

  · B-factor (Debye–Waller factor) reflects atomic displacement in the crystal lattice. It is an experimental observable (units Å²), not a prediction; low values mean the atom is pinned down, high values mean it moves or is heterogeneous across the crystal.

  · Predicted Aligned Error (PAE) is an AlphaFold confidence matrix: entry (i, j) is the expected error in the position of residue j, in ångströms, when the prediction is superimposed on the true structure at residue i. Low PAE within a block of residues means that block is internally rigid and well-predicted; high PAE between two blocks means their relative placement is uncertain even if each block individually is confident.

Place it in context: what it resembles, what it is annotated as, and how it looks.

  · Nearest PDB neighbors are the top structural matches found by Foldseek when searching this structure against the entire Protein Data Bank. Each hit reports a TM-score (0 to 1; >0.5 almost always implies the same fold) and an E-value. These are *structural* homologs — they may share no detectable sequence similarity.

  · Functional annotations link the protein to curated databases. InterPro entries identify conserved domains and familie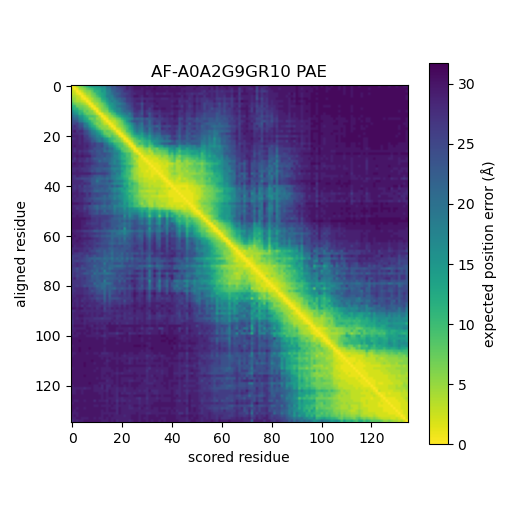s by matching the sequence against member-database signatures (Pfam, PROSITE, CDD, …). Gene Ontology (GO) terms describe molecular function, biological process, and cellular component in a controlled vocabulary. CATH places the structure in a hierarchical fold classification (Class/Architecture/Topology/Homologous-superfamily). The organism is the source species.

  · Three diagnostic plots accompany the record. The Cα contact map visualizes the tertiary structure as a 2D adjacency matrix (8 Å cutoff, sequence-local contacts suppressed). The Ramachandran plot shows the distribution of backbone (φ, ψ) torsions, with points in the α and β basins reflecting secondary structure content. The PAE plot shows AlphaFold's inter-residue confidence as a color matrix.

  · Six rendered views show the 3D structure from the faces of a cube — i.e. along ±x, ±y, ±z. Rendering representation is drawn randomly per protein from cartoon (secondary-structure ribbons), sticks (backbone bonds), or molecular surface; coloring is either N→C rainbow (blue at the N-terminus through red at the C-terminus) or one color per chain.